Protein AF-A0A962PZC4-F1 (afdb_monomer_lite)

Radius of gyration: 13.31 Å; chains: 1; bounding box: 28×16×33 Å

Foldseek 3Di:
DDAPVLVVLVVVLVVVLVPDDPVVNVVSVVVSVVVVCPDPQVVQVVVCVVVVHDGDYDDD

Structure (mmCIF, N/CA/C/O backbone):
data_AF-A0A962PZC4-F1
#
_entry.id   AF-A0A962PZC4-F1
#
loop_
_atom_site.group_PDB
_atom_site.id
_atom_site.type_symbol
_atom_site.label_atom_id
_atom_site.label_alt_id
_atom_site.label_comp_id
_atom_site.label_asym_id
_atom_site.label_entity_id
_atom_site.label_seq_id
_atom_site.pdbx_PDB_ins_code
_atom_site.Cartn_x
_atom_site.Cartn_y
_atom_site.Cartn_z
_atom_site.occupancy
_atom_site.B_iso_or_equiv
_atom_site.auth_seq_id
_atom_site.auth_comp_id
_atom_site.auth_asym_id
_atom_site.auth_atom_id
_atom_site.pdbx_PDB_model_num
ATOM 1 N N . GLY A 1 1 ? 6.636 6.508 -12.257 1.00 87.38 1 GLY A N 1
ATOM 2 C CA . GLY A 1 1 ? 5.690 7.105 -11.281 1.00 87.38 1 GLY A CA 1
ATOM 3 C C . GLY A 1 1 ? 5.025 6.013 -10.461 1.00 87.38 1 GLY A C 1
ATOM 4 O O . GLY A 1 1 ? 5.425 4.866 -10.608 1.00 87.38 1 GLY A O 1
ATOM 5 N N . LYS A 1 2 ? 4.030 6.331 -9.628 1.00 93.50 2 LYS A N 1
ATOM 6 C CA . LYS A 1 2 ? 3.227 5.340 -8.878 1.00 93.50 2 LYS A CA 1
ATOM 7 C C . LYS A 1 2 ? 1.891 5.085 -9.592 1.00 93.50 2 LYS A C 1
ATOM 9 O O . LYS A 1 2 ? 1.403 6.005 -10.242 1.00 93.50 2 LYS A O 1
ATOM 14 N N . SER A 1 3 ? 1.312 3.894 -9.436 1.00 95.75 3 SER A N 1
ATOM 15 C CA . SER A 1 3 ? -0.033 3.581 -9.943 1.00 95.75 3 SER A CA 1
ATOM 16 C C . SER A 1 3 ? -1.084 4.474 -9.272 1.00 95.75 3 SER A C 1
ATOM 18 O O . SER A 1 3 ? -1.166 4.543 -8.040 1.00 95.75 3 SER A O 1
ATOM 20 N N . ALA A 1 4 ? -1.885 5.165 -10.084 1.00 95.44 4 ALA A N 1
ATOM 21 C CA . ALA A 1 4 ? -2.981 5.994 -9.595 1.00 95.44 4 ALA A CA 1
ATOM 22 C C . ALA A 1 4 ? -4.112 5.137 -9.001 1.00 95.44 4 ALA A C 1
ATOM 24 O O . ALA A 1 4 ? -4.634 5.480 -7.935 1.00 95.44 4 ALA A O 1
ATOM 25 N N . GLN A 1 5 ? -4.413 3.988 -9.619 1.00 93.88 5 GLN A N 1
ATOM 26 C CA . GLN A 1 5 ? -5.381 3.018 -9.103 1.00 93.88 5 GLN A CA 1
ATOM 27 C C . GLN A 1 5 ? -4.971 2.492 -7.721 1.00 93.88 5 GLN A C 1
ATOM 29 O O . GLN A 1 5 ? -5.771 2.524 -6.785 1.00 93.88 5 GLN A O 1
ATOM 34 N N . ALA A 1 6 ? -3.707 2.087 -7.552 1.00 94.75 6 ALA A N 1
ATOM 35 C CA . ALA A 1 6 ? -3.193 1.583 -6.280 1.00 94.75 6 ALA A CA 1
ATOM 36 C C . ALA A 1 6 ? -3.245 2.651 -5.177 1.00 94.75 6 ALA A C 1
ATOM 38 O O . ALA A 1 6 ? -3.628 2.362 -4.043 1.00 94.75 6 ALA A O 1
ATOM 39 N N . ILE A 1 7 ? -2.913 3.908 -5.503 1.00 96.06 7 ILE A N 1
ATOM 40 C CA . ILE A 1 7 ? -3.029 5.027 -4.556 1.00 96.06 7 ILE A CA 1
ATOM 41 C C . ILE A 1 7 ? -4.489 5.248 -4.149 1.00 96.06 7 ILE A C 1
ATOM 43 O O . ILE A 1 7 ? -4.765 5.435 -2.962 1.00 96.06 7 ILE A O 1
ATOM 47 N N . ARG A 1 8 ? -5.419 5.239 -5.110 1.00 95.19 8 ARG A N 1
ATOM 48 C CA . ARG A 1 8 ? -6.853 5.414 -4.850 1.00 95.19 8 ARG A CA 1
ATOM 49 C C . ARG A 1 8 ? -7.381 4.307 -3.938 1.00 95.19 8 ARG A C 1
ATOM 51 O O . ARG A 1 8 ? -7.943 4.616 -2.889 1.00 95.19 8 ARG A O 1
ATOM 58 N N . ALA A 1 9 ? -7.123 3.048 -4.286 1.00 94.94 9 ALA A N 1
ATOM 59 C CA . ALA A 1 9 ? -7.557 1.885 -3.516 1.00 94.94 9 ALA A CA 1
ATOM 60 C C . ALA A 1 9 ? -6.963 1.869 -2.097 1.00 94.94 9 ALA A C 1
ATOM 62 O O . ALA A 1 9 ? -7.677 1.617 -1.124 1.00 94.94 9 ALA A O 1
ATOM 63 N N . GLY A 1 10 ? -5.675 2.197 -1.954 1.00 96.25 10 GLY A N 1
ATOM 64 C CA . GLY A 1 10 ? -5.016 2.276 -0.650 1.00 96.25 10 GLY A CA 1
ATOM 65 C C . GLY A 1 10 ? -5.620 3.356 0.250 1.00 96.25 10 GLY A C 1
ATOM 66 O O . GLY A 1 10 ? -5.882 3.102 1.424 1.00 96.25 10 GLY A O 1
ATOM 67 N N . LYS A 1 11 ? -5.909 4.543 -0.299 1.00 97.44 11 LYS A N 1
ATOM 68 C CA . LYS A 1 11 ? -6.575 5.625 0.445 1.00 97.44 11 LYS A CA 1
ATOM 69 C C . LYS A 1 11 ? -7.990 5.242 0.863 1.00 97.44 11 LYS A C 1
ATOM 71 O O . LYS A 1 11 ? -8.344 5.430 2.020 1.00 97.44 11 LYS A O 1
ATOM 76 N N . GLU A 1 12 ? -8.782 4.689 -0.050 1.00 96.88 12 GLU A N 1
ATOM 77 C CA . GLU A 1 12 ? -10.139 4.214 0.248 1.00 96.88 12 GLU A CA 1
ATOM 78 C C . GLU A 1 12 ? -10.130 3.158 1.359 1.00 96.88 12 GLU A C 1
ATOM 80 O O . GLU A 1 12 ? -10.922 3.231 2.298 1.00 96.88 12 GLU A O 1
ATOM 85 N N . THR A 1 13 ? -9.191 2.212 1.289 1.00 97.75 13 THR A N 1
ATOM 86 C CA . THR A 1 13 ? -9.021 1.180 2.315 1.00 97.75 13 THR A CA 1
ATOM 87 C C . THR A 1 13 ? -8.664 1.799 3.660 1.00 97.75 13 THR A C 1
ATOM 89 O O . THR A 1 13 ? -9.291 1.480 4.667 1.00 97.75 13 THR A O 1
ATOM 92 N N . PHE A 1 14 ? -7.707 2.730 3.671 1.00 97.31 14 PHE A N 1
ATOM 93 C CA . PHE A 1 14 ? -7.272 3.424 4.878 1.00 97.31 14 PHE A CA 1
ATOM 94 C C . PHE A 1 14 ? -8.404 4.206 5.555 1.00 97.31 14 PHE A C 1
ATOM 96 O O . PHE A 1 14 ? -8.628 4.045 6.753 1.00 97.31 14 PHE A O 1
ATOM 103 N N . TYR A 1 15 ? -9.139 5.022 4.797 1.00 98.06 15 TYR A N 1
ATOM 104 C CA . TYR A 1 15 ? -10.215 5.838 5.361 1.00 98.06 15 TYR A CA 1
ATOM 105 C C . TYR A 1 15 ? -11.401 5.010 5.846 1.00 98.06 15 TYR A C 1
ATOM 107 O O . TYR A 1 15 ? -12.088 5.435 6.763 1.00 98.06 15 TYR A O 1
ATOM 115 N N . ARG A 1 16 ? -11.639 3.826 5.274 1.00 97.00 16 ARG A N 1
ATOM 116 C CA . ARG A 1 16 ? -12.677 2.923 5.783 1.00 97.00 16 ARG A CA 1
ATOM 117 C C . ARG A 1 16 ? -12.235 2.166 7.028 1.00 97.00 16 ARG A C 1
ATOM 119 O O . ARG A 1 16 ? -13.014 2.055 7.963 1.00 97.00 16 ARG A O 1
ATOM 126 N N . GLN A 1 17 ? -11.003 1.654 7.058 1.00 97.69 17 GLN A N 1
ATOM 127 C CA . GLN A 1 17 ? -10.548 0.831 8.184 1.00 97.69 17 GLN A CA 1
ATOM 128 C C . GLN A 1 17 ? -10.329 1.630 9.476 1.00 97.69 17 GLN A C 1
ATOM 130 O O . GLN A 1 17 ? -10.389 1.048 10.552 1.00 97.69 17 GLN A O 1
ATOM 135 N N . ILE A 1 18 ? -10.063 2.942 9.397 1.00 97.56 18 ILE A N 1
ATOM 136 C CA . ILE A 1 18 ? -9.748 3.765 10.580 1.00 97.56 18 ILE A CA 1
ATOM 137 C C . ILE A 1 18 ? -10.930 3.898 11.553 1.00 97.56 18 ILE A C 1
ATOM 139 O O . ILE A 1 18 ? -10.721 4.134 12.739 1.00 97.56 18 ILE A O 1
ATOM 143 N N . GLU A 1 19 ? -12.158 3.717 11.065 1.00 96.62 19 GLU A N 1
ATOM 144 C CA . GLU A 1 19 ? -13.380 3.752 11.877 1.00 96.62 19 GLU A CA 1
ATOM 145 C C . GLU A 1 19 ? -13.809 2.356 12.367 1.00 96.62 19 GLU A C 1
ATOM 147 O O . GLU A 1 19 ? -14.793 2.225 13.094 1.00 96.62 19 GLU A O 1
ATOM 152 N N . MET A 1 20 ? -13.087 1.297 11.981 1.00 97.88 20 MET A N 1
ATOM 153 C CA . MET A 1 20 ? -13.432 -0.086 12.313 1.00 97.88 20 MET A CA 1
ATOM 154 C C . MET A 1 20 ? -12.754 -0.558 13.612 1.00 97.88 20 MET A C 1
ATOM 156 O O . MET A 1 20 ? -11.629 -0.154 13.915 1.00 97.88 20 MET A O 1
ATOM 160 N N . PRO A 1 21 ? -13.372 -1.496 14.358 1.00 98.44 21 PRO A N 1
ATOM 161 C CA . PRO A 1 21 ? -12.674 -2.264 15.386 1.00 98.44 21 PRO A CA 1
ATOM 162 C C . PRO A 1 21 ? -11.464 -3.005 14.803 1.00 98.44 21 PRO A C 1
ATOM 164 O O . PRO A 1 21 ? -11.513 -3.476 13.669 1.00 98.44 21 PRO A O 1
ATOM 167 N N . LEU A 1 22 ? -10.403 -3.169 15.600 1.00 97.50 22 LEU A N 1
ATOM 168 C CA . LEU A 1 22 ? -9.105 -3.683 15.141 1.00 97.50 22 LEU A CA 1
ATOM 169 C C . LEU A 1 22 ? -9.196 -4.994 14.341 1.00 97.50 22 LEU A C 1
ATOM 171 O O . LEU A 1 22 ? -8.593 -5.111 13.279 1.00 97.50 22 LEU A O 1
ATOM 175 N N . GLU A 1 23 ? -9.960 -5.968 14.833 1.00 97.94 23 GLU A N 1
ATOM 176 C CA . GLU A 1 23 ? -10.138 -7.263 14.165 1.00 97.94 23 GLU A CA 1
ATOM 177 C C . GLU A 1 23 ? -10.780 -7.113 12.775 1.00 97.94 23 GLU A C 1
ATOM 179 O O . GLU A 1 23 ? -10.307 -7.689 11.794 1.00 97.94 23 GLU A O 1
ATOM 184 N N . GLN A 1 24 ? -11.806 -6.265 12.665 1.00 98.19 24 GLN A N 1
ATOM 185 C CA . GLN A 1 24 ? -12.478 -5.982 11.397 1.00 98.19 24 GLN A CA 1
ATOM 186 C C . GLN A 1 24 ? -11.572 -5.196 10.449 1.00 98.19 24 GLN A C 1
ATOM 188 O O . GLN A 1 24 ? -11.516 -5.513 9.263 1.00 98.19 24 GLN A O 1
ATOM 193 N N . ALA A 1 25 ? -10.823 -4.220 10.972 1.00 98.31 25 ALA A N 1
ATOM 194 C CA . ALA A 1 25 ? -9.848 -3.455 10.204 1.00 98.31 25 ALA A CA 1
ATOM 195 C C . ALA A 1 25 ? -8.797 -4.378 9.569 1.00 98.31 25 ALA A C 1
ATOM 197 O O . ALA A 1 25 ? -8.527 -4.264 8.376 1.00 98.31 25 ALA A O 1
ATOM 198 N N . PHE A 1 26 ? -8.265 -5.345 10.326 1.00 97.62 26 PHE A N 1
ATOM 199 C CA . PHE A 1 26 ? -7.311 -6.327 9.804 1.00 97.62 26 PHE A CA 1
ATOM 200 C C . PHE A 1 26 ? -7.908 -7.211 8.710 1.00 97.62 26 PHE A C 1
ATOM 202 O O . PHE A 1 26 ? -7.274 -7.386 7.666 1.00 97.62 26 PHE A O 1
ATOM 209 N N . SER A 1 27 ? -9.116 -7.745 8.919 1.00 98.00 27 SER A N 1
ATOM 210 C CA . SER A 1 27 ? -9.794 -8.553 7.897 1.00 98.00 27 SER A CA 1
ATOM 211 C C . SER A 1 27 ? -10.020 -7.738 6.623 1.00 98.00 27 SER A C 1
ATOM 213 O O . SER A 1 27 ? -9.650 -8.163 5.531 1.00 98.00 27 SER A O 1
ATOM 215 N N . TYR A 1 28 ? -10.552 -6.523 6.765 1.00 98.00 28 TYR A N 1
ATOM 216 C CA . TYR A 1 28 ? -10.854 -5.635 5.648 1.00 98.00 28 TYR A CA 1
ATOM 217 C C . TYR A 1 28 ? -9.595 -5.216 4.874 1.00 98.00 28 TYR A C 1
ATOM 219 O O . TYR A 1 28 ? -9.575 -5.253 3.641 1.00 98.00 28 TYR A O 1
ATOM 227 N N . ALA A 1 29 ? -8.521 -4.855 5.580 1.00 97.06 29 ALA A N 1
ATOM 228 C CA . ALA A 1 29 ? -7.248 -4.488 4.968 1.00 97.06 29 ALA A CA 1
ATOM 229 C C . ALA A 1 29 ? -6.598 -5.662 4.231 1.00 97.06 29 ALA A C 1
ATOM 231 O O . ALA A 1 29 ? -6.049 -5.473 3.145 1.00 97.06 29 ALA A O 1
ATOM 232 N N . THR A 1 30 ? -6.685 -6.869 4.796 1.00 97.31 30 THR A N 1
ATOM 233 C CA . THR A 1 30 ? -6.187 -8.098 4.163 1.00 97.31 30 THR A CA 1
ATOM 234 C C . THR A 1 30 ? -6.907 -8.353 2.845 1.00 97.31 30 THR A C 1
ATOM 236 O O . THR A 1 30 ? -6.256 -8.513 1.813 1.00 97.31 30 THR A O 1
ATOM 239 N N . ASP A 1 31 ? -8.238 -8.293 2.841 1.00 97.25 31 ASP A N 1
ATOM 240 C CA . ASP A 1 31 ? -9.037 -8.497 1.630 1.00 97.25 31 ASP A CA 1
ATOM 241 C C . ASP A 1 31 ? -8.743 -7.443 0.557 1.00 97.25 31 ASP A C 1
ATOM 243 O O . ASP A 1 31 ? -8.629 -7.757 -0.631 1.00 97.25 31 ASP A O 1
ATOM 247 N N . ALA A 1 32 ? -8.602 -6.178 0.960 1.00 96.56 32 ALA A N 1
ATOM 248 C CA . ALA A 1 32 ? -8.245 -5.096 0.049 1.00 96.56 32 ALA A CA 1
ATOM 249 C C . ALA A 1 32 ? -6.843 -5.289 -0.551 1.00 96.56 32 ALA A C 1
ATOM 251 O O . ALA A 1 32 ? -6.647 -5.070 -1.748 1.00 96.56 32 ALA A O 1
ATOM 252 N N . MET A 1 33 ? -5.879 -5.743 0.253 1.00 95.38 33 MET A N 1
ATOM 253 C CA . MET A 1 33 ? -4.522 -6.042 -0.203 1.00 95.38 33 MET A CA 1
ATOM 254 C C . MET A 1 33 ? -4.506 -7.210 -1.193 1.00 95.38 33 MET A C 1
ATOM 256 O O . MET A 1 33 ? -3.884 -7.093 -2.246 1.00 95.38 33 MET A O 1
ATOM 260 N N . LEU A 1 34 ? -5.236 -8.294 -0.907 1.00 96.25 34 LEU A N 1
ATOM 261 C CA . LEU A 1 34 ? -5.369 -9.443 -1.809 1.00 96.25 34 LEU A CA 1
ATOM 262 C C . LEU A 1 34 ? -5.962 -9.034 -3.162 1.00 96.25 34 LEU A C 1
ATOM 264 O O . LEU A 1 34 ? -5.438 -9.419 -4.203 1.00 96.25 34 LEU A O 1
ATOM 268 N N . LYS A 1 35 ? -7.000 -8.190 -3.166 1.00 94.44 35 LYS A N 1
ATOM 269 C CA . LYS A 1 35 ? -7.557 -7.625 -4.407 1.00 94.44 35 LYS A CA 1
ATOM 270 C C . LYS A 1 35 ? -6.532 -6.779 -5.161 1.00 94.44 35 LYS A C 1
ATOM 272 O O . LYS A 1 35 ? -6.434 -6.886 -6.378 1.00 94.44 35 LYS A O 1
ATOM 277 N N . GLY A 1 36 ? -5.755 -5.964 -4.446 1.00 94.06 36 GLY A N 1
ATOM 278 C CA . GLY A 1 36 ? -4.691 -5.150 -5.032 1.00 94.06 36 GLY A CA 1
ATOM 279 C C . GLY A 1 36 ? -3.599 -5.988 -5.701 1.00 94.06 36 GLY A C 1
ATOM 280 O O . GLY A 1 36 ? -3.153 -5.634 -6.789 1.00 94.06 36 GLY A O 1
ATOM 281 N N . LEU A 1 37 ? -3.212 -7.117 -5.100 1.00 92.44 37 LEU A N 1
ATOM 282 C CA . LEU A 1 37 ? -2.212 -8.040 -5.656 1.00 92.44 37 LEU A CA 1
ATOM 283 C C . LEU A 1 37 ? -2.656 -8.700 -6.967 1.00 92.44 37 LEU A C 1
ATOM 285 O O . LEU A 1 37 ? -1.807 -9.043 -7.781 1.00 92.44 37 LEU A O 1
ATOM 289 N N . LEU A 1 38 ? -3.965 -8.849 -7.178 1.00 93.06 38 LEU A N 1
ATOM 290 C CA . LEU A 1 38 ? -4.555 -9.409 -8.399 1.00 93.06 38 LEU A CA 1
ATOM 291 C C . LEU A 1 38 ? -4.873 -8.339 -9.460 1.00 93.06 38 LEU A C 1
ATOM 293 O O . LEU A 1 38 ? -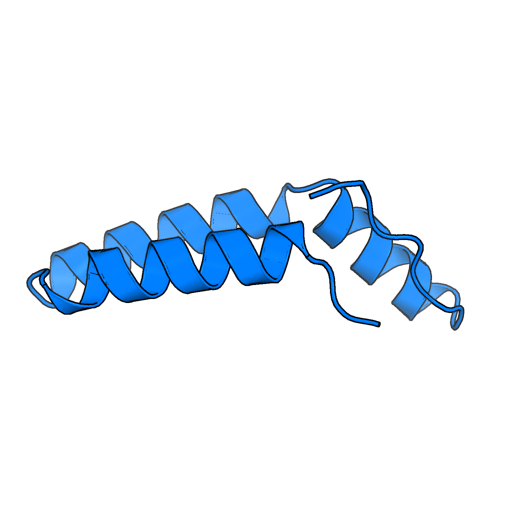5.539 -8.630 -10.450 1.00 93.06 38 LEU A O 1
ATOM 297 N N . SER A 1 39 ? -4.459 -7.087 -9.246 1.00 94.75 39 SER A N 1
ATOM 298 C CA . SER A 1 39 ? -4.704 -6.006 -10.201 1.00 94.75 39 SER A CA 1
ATOM 299 C C . SER A 1 39 ? -3.702 -6.018 -11.355 1.00 94.75 39 SER A C 1
ATOM 301 O O . SER A 1 39 ? -2.531 -6.359 -11.183 1.00 94.75 39 SER A O 1
ATOM 303 N N . THR A 1 40 ? -4.134 -5.539 -12.521 1.00 95.31 40 THR A N 1
ATOM 304 C CA . THR A 1 40 ? -3.268 -5.365 -13.697 1.00 95.31 40 THR A CA 1
ATOM 305 C C . THR A 1 40 ? -2.053 -4.487 -13.392 1.00 95.31 40 THR A C 1
ATOM 307 O O . THR A 1 40 ? -0.947 -4.775 -13.844 1.00 95.31 40 THR A O 1
ATOM 310 N N . ASP A 1 41 ? -2.229 -3.445 -12.575 1.00 96.25 41 ASP A N 1
ATOM 311 C CA . ASP A 1 41 ? -1.127 -2.583 -12.147 1.00 96.25 41 ASP A CA 1
ATOM 312 C C . ASP A 1 41 ? -0.149 -3.323 -11.215 1.00 96.25 41 ASP A C 1
ATOM 314 O O . ASP A 1 41 ? 1.053 -3.074 -11.274 1.00 96.25 41 ASP A O 1
ATOM 318 N N . ALA A 1 42 ? -0.599 -4.267 -10.385 1.00 95.50 42 ALA A N 1
ATOM 319 C CA . ALA A 1 42 ? 0.318 -5.090 -9.592 1.00 95.50 42 ALA A CA 1
ATOM 320 C C . ALA A 1 42 ? 1.144 -6.041 -10.474 1.00 95.50 42 ALA A C 1
ATOM 322 O O . ALA A 1 42 ? 2.360 -6.165 -10.281 1.00 95.50 42 ALA A O 1
ATOM 323 N N . GLU A 1 43 ? 0.516 -6.660 -11.476 1.00 96.31 43 GLU A N 1
ATOM 324 C CA . GLU A 1 43 ? 1.213 -7.498 -12.456 1.00 96.31 43 GLU A CA 1
ATOM 325 C C . GLU A 1 43 ? 2.250 -6.697 -13.252 1.00 96.31 43 GLU A C 1
ATOM 327 O O . GLU A 1 43 ? 3.402 -7.115 -13.385 1.00 96.31 43 GLU A O 1
ATOM 332 N N . GLU A 1 44 ? 1.870 -5.520 -13.747 1.00 97.38 44 GLU A N 1
ATOM 333 C CA . GLU A 1 44 ? 2.754 -4.629 -14.494 1.00 97.38 44 GLU A CA 1
ATOM 334 C C . GLU A 1 44 ? 3.893 -4.092 -13.628 1.00 97.38 44 GLU A C 1
ATOM 336 O O . GLU A 1 44 ? 5.041 -4.076 -14.066 1.00 97.38 44 GLU A O 1
ATOM 341 N N . GLY A 1 45 ? 3.616 -3.703 -12.383 1.00 96.88 45 GLY A N 1
ATOM 342 C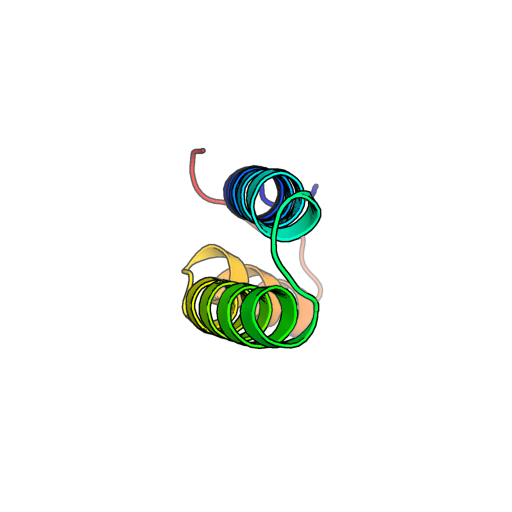 CA . GLY A 1 45 ? 4.649 -3.261 -11.450 1.00 96.88 45 GLY A CA 1
ATOM 343 C C . 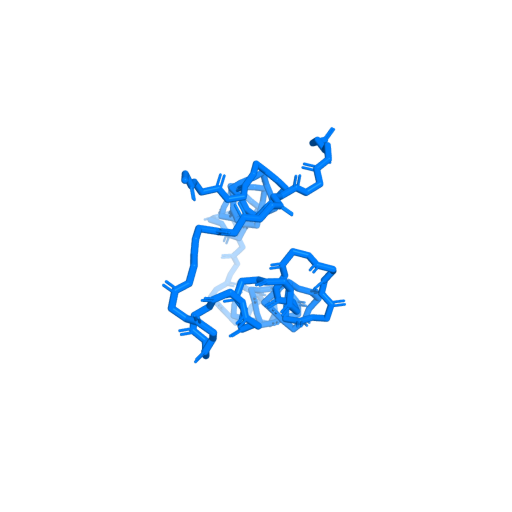GLY A 1 45 ? 5.684 -4.355 -11.191 1.00 96.88 45 GLY A C 1
ATOM 344 O O . GLY A 1 45 ? 6.887 -4.089 -11.224 1.00 96.88 45 GLY A O 1
ATOM 345 N N . THR A 1 46 ? 5.222 -5.595 -11.011 1.00 96.94 46 THR A N 1
ATOM 346 C CA . THR A 1 46 ? 6.089 -6.769 -10.843 1.00 96.94 46 THR A CA 1
ATOM 347 C C . THR A 1 46 ? 6.930 -7.016 -12.094 1.00 96.94 46 THR A C 1
ATOM 349 O O . THR A 1 46 ? 8.149 -7.165 -12.008 1.00 96.94 46 THR A O 1
ATOM 352 N N . ARG A 1 47 ? 6.305 -6.998 -13.275 1.00 97.75 47 ARG A N 1
ATOM 353 C CA . ARG A 1 47 ? 6.982 -7.206 -14.561 1.00 97.75 47 ARG A CA 1
ATOM 354 C C . ARG A 1 47 ? 8.021 -6.125 -14.846 1.00 97.75 47 ARG A C 1
ATOM 356 O O . ARG A 1 47 ? 9.170 -6.444 -15.127 1.00 97.75 47 ARG A O 1
ATOM 363 N N . ALA A 1 48 ? 7.646 -4.856 -14.714 1.00 98.00 48 ALA A N 1
ATOM 364 C CA . ALA A 1 48 ? 8.531 -3.717 -14.932 1.00 98.00 48 ALA A CA 1
ATOM 365 C C . ALA A 1 48 ? 9.742 -3.739 -13.991 1.00 98.00 48 ALA A C 1
ATOM 367 O O . ALA A 1 48 ? 10.853 -3.411 -14.412 1.00 98.00 48 ALA A O 1
ATOM 368 N N . PHE A 1 49 ? 9.540 -4.171 -12.740 1.00 97.50 49 PHE A N 1
ATOM 369 C CA . PHE A 1 49 ? 10.621 -4.360 -11.778 1.00 97.50 49 PHE A CA 1
ATOM 370 C C . PHE A 1 49 ? 11.600 -5.454 -12.225 1.00 97.50 49 PHE A C 1
ATOM 372 O O . PHE A 1 49 ? 12.806 -5.209 -12.265 1.00 97.50 49 PHE A O 1
ATOM 379 N N . LEU A 1 50 ? 11.094 -6.630 -12.616 1.00 98.31 50 LEU A N 1
ATOM 380 C CA . LEU A 1 50 ? 11.920 -7.739 -13.114 1.00 98.31 50 LEU A CA 1
ATOM 381 C C . LEU A 1 50 ? 12.682 -7.366 -14.397 1.00 98.31 50 LEU A C 1
ATOM 383 O O . LEU A 1 50 ? 13.852 -7.712 -14.547 1.00 98.31 50 LEU A O 1
ATOM 387 N N . GLU A 1 51 ? 12.046 -6.610 -15.290 1.00 98.31 51 GLU A N 1
ATOM 388 C CA . GLU A 1 51 ? 12.610 -6.152 -16.566 1.00 98.31 51 GLU A CA 1
ATOM 389 C C . GLU A 1 51 ? 13.475 -4.882 -16.443 1.00 98.31 51 GLU A C 1
ATOM 391 O O . GLU A 1 51 ? 14.042 -4.427 -17.435 1.00 98.31 51 GLU A O 1
ATOM 396 N N . LYS A 1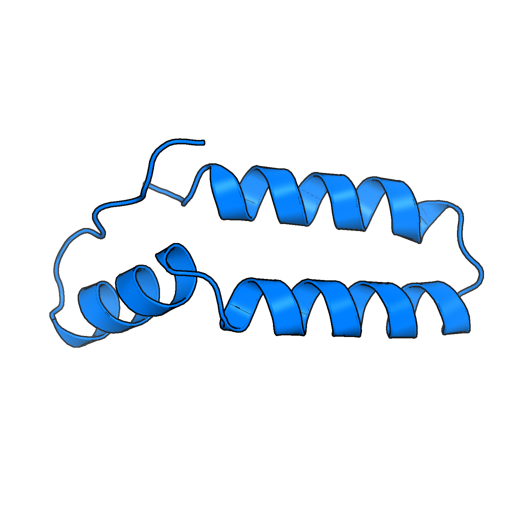 52 ? 13.607 -4.300 -15.240 1.00 97.81 52 LYS A N 1
ATOM 397 C CA . LYS A 1 52 ? 14.374 -3.066 -14.965 1.00 97.81 52 LYS A CA 1
ATOM 398 C C . LYS A 1 52 ? 13.968 -1.869 -15.837 1.00 97.81 52 LYS A C 1
ATOM 400 O O . LYS A 1 52 ? 14.805 -1.041 -16.202 1.00 97.81 52 LYS A O 1
ATOM 405 N N . ARG A 1 53 ? 12.680 -1.750 -16.149 1.00 98.12 53 ARG A N 1
ATOM 406 C CA . ARG A 1 53 ? 12.115 -0.626 -16.908 1.00 98.12 53 ARG A CA 1
ATOM 407 C C . ARG A 1 53 ? 11.152 0.186 -16.052 1.00 98.12 53 ARG A C 1
ATOM 409 O O . ARG A 1 53 ? 10.750 -0.219 -14.965 1.00 98.12 53 ARG A O 1
ATOM 416 N N . SER A 1 54 ? 10.754 1.348 -16.562 1.00 97.25 54 SER A N 1
ATOM 417 C CA . SER A 1 54 ? 9.653 2.087 -15.946 1.00 97.25 54 SER A CA 1
ATOM 418 C C . SER A 1 54 ? 8.320 1.360 -16.188 1.00 97.25 54 SER A C 1
ATOM 420 O O . SER A 1 54 ? 8.097 0.870 -17.301 1.00 97.25 54 SER A O 1
ATOM 422 N N . PRO A 1 55 ? 7.439 1.290 -15.176 1.00 97.31 55 PRO A N 1
ATOM 423 C CA . PRO A 1 55 ? 6.113 0.701 -15.319 1.00 97.31 55 PRO A CA 1
ATOM 424 C C . PRO A 1 55 ? 5.176 1.600 -16.131 1.00 97.31 55 PRO A C 1
ATOM 426 O O . PRO A 1 55 ? 5.263 2.831 -16.054 1.00 97.31 55 PRO A O 1
ATOM 429 N N . GLN A 1 56 ? 4.267 0.974 -16.872 1.00 96.50 56 GLN A N 1
ATOM 430 C CA . GLN A 1 56 ? 3.198 1.610 -17.640 1.00 96.50 56 GLN A CA 1
ATOM 431 C C . GLN A 1 56 ? 1.859 1.377 -16.937 1.00 96.50 56 GLN A C 1
ATOM 433 O O . GLN A 1 56 ? 1.206 0.363 -17.144 1.00 96.50 56 GLN A O 1
ATOM 438 N N . TRP A 1 57 ? 1.468 2.309 -16.074 1.00 95.75 57 TRP A N 1
ATOM 439 C CA . TRP A 1 57 ? 0.229 2.189 -15.303 1.00 95.75 57 TRP A CA 1
ATOM 440 C C . TRP A 1 57 ? -1.016 2.389 -16.170 1.00 95.75 57 TRP A C 1
ATOM 442 O O . TRP A 1 57 ? -0.992 3.202 -17.097 1.00 95.75 57 TRP A O 1
ATOM 452 N N . GLY A 1 58 ? -2.101 1.692 -15.829 1.00 85.69 58 GLY A N 1
ATOM 453 C CA . GLY A 1 58 ? -3.418 1.924 -16.422 1.00 85.69 58 GLY A CA 1
ATOM 454 C C . GLY A 1 58 ? -4.025 3.279 -16.035 1.00 85.69 58 GLY A C 1
ATOM 455 O O . GLY A 1 58 ? -3.534 3.981 -15.145 1.00 85.69 58 GLY A O 1
ATOM 456 N N . GLU A 1 59 ? -5.120 3.650 -16.705 1.00 77.50 59 GLU A N 1
ATOM 457 C CA . GLU A 1 59 ? -5.908 4.835 -16.335 1.00 77.50 59 GLU A CA 1
ATOM 458 C C . GLU A 1 59 ? -6.584 4.656 -14.965 1.00 77.50 59 GLU A C 1
ATOM 460 O O . GLU A 1 59 ? -6.853 3.534 -14.544 1.00 77.50 59 GLU A O 1
ATOM 465 N N . ALA A 1 60 ? -6.817 5.757 -14.246 1.00 62.41 60 ALA A N 1
ATOM 466 C CA . ALA A 1 60 ? -7.311 5.761 -12.863 1.00 62.41 60 ALA A CA 1
ATOM 467 C C . ALA A 1 60 ? -8.837 5.658 -12.742 1.00 62.41 60 ALA A C 1
ATOM 469 O O . ALA A 1 60 ? -9.530 6.296 -13.564 1.00 62.41 60 ALA A O 1
#

pLDDT: mean 95.38, std 5.43, range [62.41, 98.44]

Sequence (60 aa):
GKSAQAIRAGKETFYRQIEMPLEQAFSYATDAMLKGLLSTDAEEGTRAFLEKRSPQWGEA

Secondary structure (DSSP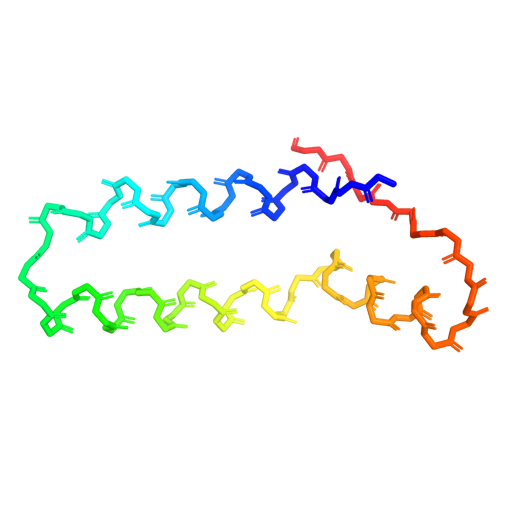, 8-state):
---HH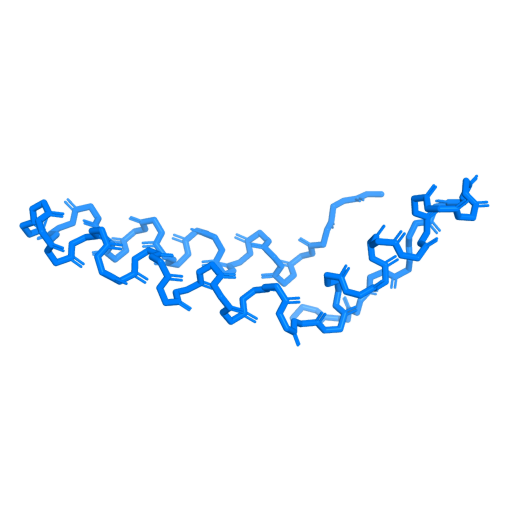HHHHHHHHHHHHTTS-HHHHHHHHHHHHHHHHTSHHHHHHHHHHHTTS---PPP-